Protein AF-A0A3A8Q3D5-F1 (afdb_monomer_lite)

pLDDT: mean 90.11, std 8.43, range [55.47, 97.69]

Secondary structure (DSSP, 8-state):
--HHHHHHHHH---SSB-TTT--B--------SHHHHHHHHHHTT---SPPPPPPPPPPPP-TT-

Structure (mmCIF, N/CA/C/O backbone):
data_AF-A0A3A8Q3D5-F1
#
_entry.id   AF-A0A3A8Q3D5-F1
#
loop_
_atom_site.group_PDB
_atom_site.id
_atom_site.type_symbol
_atom_site.label_atom_id
_atom_site.label_alt_id
_atom_site.label_comp_id
_atom_site.label_asym_id
_atom_site.label_entity_id
_atom_site.label_seq_id
_atom_site.pdbx_PDB_ins_code
_atom_site.Cartn_x
_atom_site.Cartn_y
_atom_site.Cartn_z
_atom_site.occupancy
_atom_site.B_iso_or_equiv
_atom_site.auth_seq_id
_atom_site.auth_comp_id
_atom_site.auth_asym_id
_atom_site.auth_atom_id
_atom_site.pdbx_PDB_model_num
ATOM 1 N N . MET A 1 1 ? 2.231 11.598 -14.374 1.00 59.06 1 MET A N 1
ATOM 2 C CA . MET A 1 1 ? 2.472 10.141 -14.269 1.00 59.06 1 MET A CA 1
ATOM 3 C C . MET A 1 1 ? 1.747 9.646 -13.034 1.00 59.06 1 MET A C 1
ATOM 5 O O . MET A 1 1 ? 1.884 10.288 -12.003 1.00 59.06 1 MET A O 1
ATOM 9 N N . ASP A 1 2 ? 0.970 8.572 -13.141 1.00 87.25 2 ASP A N 1
ATOM 10 C CA . ASP A 1 2 ? 0.342 7.928 -11.980 1.00 87.25 2 ASP A CA 1
ATOM 11 C C . ASP A 1 2 ? 1.386 7.104 -11.184 1.00 87.25 2 ASP A C 1
ATOM 13 O O . ASP A 1 2 ? 2.409 6.680 -11.740 1.00 87.25 2 ASP A O 1
ATOM 17 N N . TRP A 1 3 ? 1.161 6.915 -9.878 1.00 88.56 3 TRP A N 1
ATOM 18 C CA . TRP A 1 3 ? 2.095 6.204 -8.998 1.00 88.56 3 TRP A CA 1
ATOM 19 C C . TRP A 1 3 ? 2.224 4.720 -9.369 1.00 88.56 3 TRP A C 1
ATOM 21 O O . TRP A 1 3 ? 3.314 4.157 -9.263 1.00 88.56 3 TRP A O 1
ATOM 31 N N . ALA A 1 4 ? 1.148 4.079 -9.833 1.00 88.31 4 ALA A N 1
ATOM 32 C CA . ALA A 1 4 ? 1.171 2.676 -10.231 1.00 88.31 4 ALA A CA 1
ATOM 33 C C . ALA A 1 4 ? 2.042 2.482 -11.480 1.00 88.31 4 ALA A C 1
ATOM 35 O O . ALA A 1 4 ? 2.852 1.557 -11.550 1.00 88.31 4 ALA A O 1
ATOM 36 N N . GLY A 1 5 ? 1.979 3.425 -12.423 1.00 90.69 5 GLY A N 1
ATOM 37 C CA . GLY A 1 5 ? 2.886 3.482 -13.561 1.00 90.69 5 GLY A CA 1
ATOM 38 C C . GLY A 1 5 ? 4.359 3.603 -13.154 1.00 90.69 5 GLY A C 1
ATOM 39 O O . GLY A 1 5 ? 5.215 3.031 -13.829 1.00 90.69 5 GLY A O 1
ATOM 40 N N . LEU A 1 6 ? 4.677 4.317 -12.066 1.00 92.94 6 LEU A N 1
ATOM 41 C CA . LEU A 1 6 ? 6.041 4.376 -11.517 1.00 92.94 6 LEU A CA 1
ATOM 42 C C . LEU A 1 6 ? 6.463 3.039 -10.900 1.00 92.94 6 LEU A C 1
ATOM 44 O O . LEU A 1 6 ? 7.570 2.57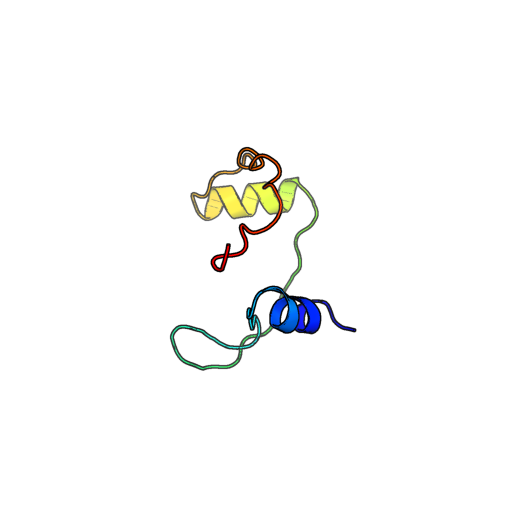8 -11.171 1.00 92.94 6 LEU A O 1
ATOM 48 N N . LEU A 1 7 ? 5.58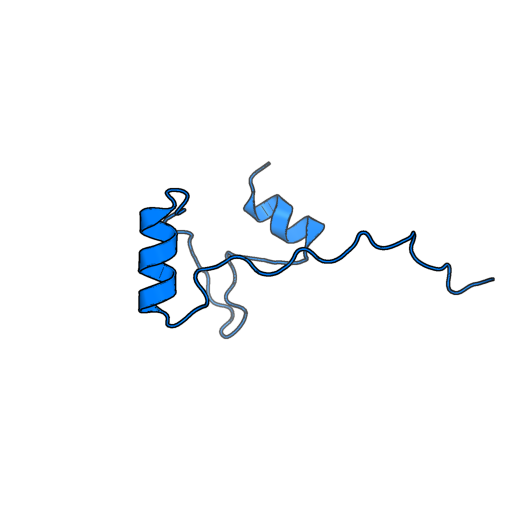1 2.391 -10.133 1.00 92.62 7 LEU A N 1
ATOM 49 C CA . LEU A 1 7 ? 5.853 1.075 -9.544 1.00 92.62 7 LEU A CA 1
ATOM 50 C C . LEU A 1 7 ? 6.173 0.028 -10.614 1.00 92.62 7 LEU A C 1
ATOM 52 O O . LEU A 1 7 ? 7.156 -0.706 -10.484 1.00 92.62 7 LEU A O 1
ATOM 56 N N . ARG A 1 8 ? 5.415 0.024 -11.717 1.00 91.50 8 ARG A N 1
ATOM 57 C CA . ARG A 1 8 ? 5.650 -0.910 -12.822 1.00 91.50 8 ARG A CA 1
ATOM 58 C C . ARG A 1 8 ? 6.996 -0.685 -13.503 1.00 91.50 8 ARG A C 1
ATOM 60 O O . ARG A 1 8 ? 7.651 -1.650 -13.870 1.00 91.50 8 ARG A O 1
ATOM 67 N N . ARG A 1 9 ? 7.431 0.568 -13.660 1.00 93.19 9 ARG A N 1
ATOM 68 C CA . ARG A 1 9 ? 8.710 0.876 -14.322 1.00 93.19 9 ARG A CA 1
ATOM 69 C C . ARG A 1 9 ? 9.921 0.644 -13.425 1.00 93.19 9 ARG A C 1
ATOM 71 O O . ARG A 1 9 ? 10.898 0.074 -13.889 1.00 93.19 9 ARG A O 1
ATOM 78 N N . SER A 1 10 ? 9.869 1.087 -12.170 1.00 94.62 10 SER A N 1
ATOM 79 C CA . SER A 1 10 ? 11.035 1.044 -11.276 1.00 94.62 10 SER A CA 1
ATOM 80 C C . SER A 1 10 ? 11.201 -0.295 -10.562 1.00 94.62 10 SER A C 1
ATOM 82 O O . SER A 1 10 ? 12.324 -0.680 -10.255 1.00 94.62 10 SER A O 1
ATOM 84 N N . PHE A 1 11 ? 10.097 -0.996 -10.283 1.00 90.00 11 PHE A N 1
ATOM 85 C CA . PHE A 1 11 ? 10.097 -2.229 -9.488 1.00 90.00 11 PHE A CA 1
ATOM 86 C C . PHE A 1 11 ? 9.534 -3.444 -10.235 1.00 90.00 11 PHE A C 1
ATOM 88 O O . PHE A 1 11 ? 9.379 -4.494 -9.621 1.00 90.00 11 PHE A O 1
ATOM 95 N N . ALA A 1 12 ? 9.190 -3.311 -11.524 1.00 91.00 12 ALA A N 1
ATOM 96 C CA . ALA A 1 12 ? 8.487 -4.348 -12.292 1.00 91.00 12 ALA A CA 1
ATOM 97 C C . ALA A 1 12 ? 7.191 -4.848 -11.608 1.00 91.00 12 ALA A C 1
ATOM 99 O O . ALA A 1 12 ? 6.758 -5.976 -11.827 1.00 91.00 12 ALA A O 1
ATOM 100 N N . LEU A 1 13 ? 6.564 -4.005 -10.776 1.00 90.19 13 LEU A N 1
ATOM 101 C CA . LEU A 1 13 ? 5.384 -4.358 -9.987 1.00 90.19 13 LEU A CA 1
ATOM 102 C C . LEU A 1 13 ? 4.109 -3.808 -10.635 1.00 90.19 13 LEU A C 1
ATOM 104 O O . LEU A 1 13 ? 3.909 -2.593 -10.668 1.00 90.19 13 LEU A O 1
ATOM 108 N N . ASP A 1 14 ? 3.221 -4.695 -11.093 1.00 91.25 14 ASP A N 1
ATOM 109 C CA . ASP A 1 14 ? 1.875 -4.324 -11.543 1.00 91.25 14 ASP A CA 1
ATOM 110 C C . ASP A 1 14 ? 0.836 -4.563 -10.438 1.00 91.25 14 ASP A C 1
ATOM 112 O O . ASP A 1 14 ? 0.479 -5.697 -10.121 1.00 91.25 14 ASP A O 1
ATOM 116 N N . VAL A 1 15 ? 0.343 -3.476 -9.842 1.00 91.50 15 VAL A N 1
ATOM 117 C CA . VAL A 1 15 ? -0.653 -3.525 -8.759 1.00 91.50 15 VAL A CA 1
ATOM 118 C C . VAL A 1 15 ? -2.083 -3.765 -9.256 1.00 91.50 15 VAL A C 1
ATOM 120 O O . VAL A 1 15 ? -2.947 -4.124 -8.454 1.00 91.50 15 VAL A O 1
ATOM 123 N N . PHE A 1 16 ? -2.346 -3.589 -10.557 1.00 93.12 16 PHE A N 1
ATOM 124 C CA . PHE A 1 16 ? -3.665 -3.802 -11.163 1.00 93.12 16 PHE A CA 1
ATOM 125 C C . PHE A 1 16 ? -3.836 -5.212 -11.743 1.00 93.12 16 PHE A C 1
ATOM 127 O O . PHE A 1 16 ? -4.955 -5.596 -12.080 1.00 93.12 1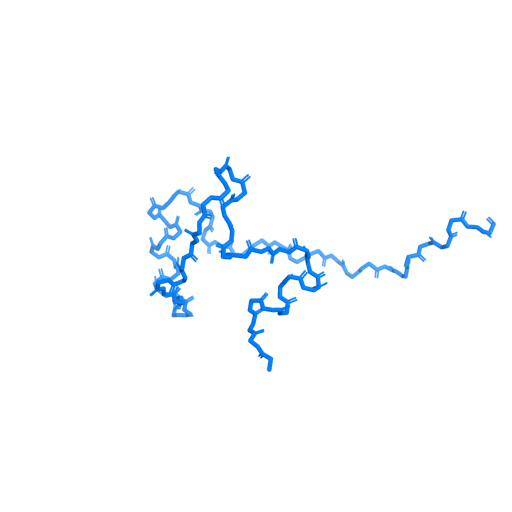6 PHE A O 1
ATOM 134 N N . GLY A 1 17 ? -2.762 -5.999 -11.823 1.00 93.81 17 GLY A N 1
ATOM 135 C CA . GLY A 1 17 ? -2.799 -7.419 -12.170 1.00 93.81 17 GLY A CA 1
ATOM 136 C C . GLY A 1 17 ? -2.717 -8.320 -10.936 1.00 93.81 17 GLY A C 1
ATOM 137 O O . GLY A 1 17 ? -1.973 -8.061 -9.987 1.00 93.81 17 GLY A O 1
ATOM 138 N N . CYS A 1 18 ? -3.470 -9.418 -10.923 1.00 93.06 18 CYS A N 1
ATOM 139 C CA . CYS A 1 18 ? -3.319 -10.448 -9.907 1.00 93.06 18 CYS A CA 1
ATOM 140 C C . CYS A 1 18 ? -2.177 -11.401 -10.261 1.00 93.06 18 CYS A C 1
ATOM 142 O O . CYS A 1 18 ? -2.325 -12.230 -11.149 1.00 93.06 18 CYS A O 1
ATOM 144 N N . GLY A 1 19 ? -1.080 -11.364 -9.501 1.00 88.81 19 GLY A N 1
ATOM 145 C CA . GLY A 1 19 ? 0.042 -12.296 -9.689 1.00 88.81 19 GLY A CA 1
ATOM 146 C C . GLY A 1 19 ? -0.273 -13.776 -9.420 1.00 88.81 19 GLY A C 1
ATOM 147 O O . GLY A 1 19 ? 0.553 -14.621 -9.729 1.00 88.81 19 GLY A O 1
ATOM 148 N N . SER A 1 20 ? -1.442 -14.103 -8.851 1.00 91.88 20 SER A N 1
ATOM 149 C CA . SER A 1 20 ? -1.856 -15.491 -8.586 1.00 91.88 20 SER A CA 1
ATOM 150 C C . SER A 1 20 ? -2.851 -16.035 -9.617 1.00 91.88 20 SER A C 1
ATOM 152 O O . SER A 1 20 ? -2.710 -17.181 -10.026 1.00 91.88 20 SER A O 1
ATOM 154 N N . CYS A 1 21 ? -3.838 -15.239 -10.048 1.00 95.75 21 CYS A N 1
ATOM 155 C CA . CYS A 1 21 ? -4.896 -15.699 -10.962 1.00 95.75 21 CYS A CA 1
ATOM 156 C C . CYS A 1 21 ? -4.974 -14.938 -12.295 1.00 95.75 21 CYS A C 1
ATOM 158 O O . CYS A 1 21 ? -5.819 -15.258 -13.122 1.00 95.75 21 CYS A O 1
ATOM 160 N N . GLY A 1 22 ? -4.161 -13.899 -12.507 1.00 92.62 22 GLY A N 1
ATOM 161 C CA . GLY A 1 22 ? -4.174 -13.078 -13.727 1.00 92.62 22 GLY A CA 1
ATOM 162 C C . GLY A 1 22 ? -5.336 -12.082 -13.846 1.00 92.62 22 GLY A C 1
ATOM 163 O O . GLY A 1 22 ? -5.343 -11.267 -14.763 1.00 92.62 22 GLY A O 1
ATOM 164 N N . GLY A 1 23 ? -6.301 -12.103 -12.922 1.00 96.06 23 GLY A N 1
ATOM 165 C CA . GLY A 1 23 ? -7.441 -11.181 -12.925 1.00 96.06 23 GLY A CA 1
ATOM 166 C C . GLY A 1 23 ? -7.070 -9.715 -12.663 1.00 96.06 23 GLY A C 1
ATOM 167 O O . GLY A 1 23 ? -6.009 -9.410 -12.114 1.00 96.06 23 GLY A O 1
ATOM 168 N N . SER A 1 24 ? -7.979 -8.802 -13.017 1.00 95.38 24 SER A N 1
ATOM 169 C CA . SER A 1 24 ? -7.809 -7.365 -12.772 1.00 95.38 24 SER A CA 1
ATOM 170 C C . SER A 1 24 ? -8.120 -6.995 -11.317 1.00 95.38 24 SER A C 1
ATOM 172 O O . SER A 1 24 ? -9.039 -7.533 -10.697 1.00 95.38 24 SER A O 1
ATOM 174 N N . ARG A 1 25 ? -7.347 -6.061 -10.768 1.00 94.25 25 ARG A N 1
ATOM 175 C CA . ARG A 1 25 ? -7.487 -5.498 -9.423 1.00 94.25 25 ARG A CA 1
ATOM 176 C C . ARG A 1 25 ? -7.698 -3.991 -9.514 1.00 94.25 25 ARG A C 1
ATOM 178 O O . ARG A 1 25 ? -7.273 -3.343 -10.466 1.00 94.25 25 ARG A O 1
ATOM 185 N N . ARG A 1 26 ? -8.294 -3.416 -8.471 1.00 92.44 26 ARG A N 1
ATOM 186 C CA . ARG A 1 26 ? -8.453 -1.967 -8.303 1.00 92.44 26 ARG A CA 1
ATOM 187 C C . ARG A 1 26 ? -8.007 -1.554 -6.907 1.00 92.44 26 ARG A C 1
ATOM 189 O O . ARG A 1 26 ? -8.265 -2.256 -5.934 1.00 92.44 26 ARG A O 1
ATOM 196 N N . VAL A 1 27 ? -7.379 -0.387 -6.809 1.00 89.38 27 VAL A N 1
ATOM 197 C CA . VAL A 1 27 ? -7.028 0.227 -5.524 1.00 89.38 27 VAL A CA 1
ATOM 198 C C . VAL A 1 27 ? -8.288 0.836 -4.911 1.00 89.38 27 VAL A C 1
ATOM 200 O O . VAL A 1 27 ? -8.925 1.692 -5.524 1.00 89.38 27 VAL A O 1
ATOM 203 N N . VAL A 1 28 ? -8.657 0.364 -3.719 1.00 92.56 28 VAL A N 1
ATOM 204 C CA . VAL A 1 28 ? -9.883 0.780 -3.013 1.00 92.56 28 VAL A CA 1
ATOM 205 C C . VAL A 1 28 ? -9.639 1.896 -1.998 1.00 92.56 28 VAL A C 1
ATOM 207 O O . VAL A 1 28 ? -10.519 2.720 -1.781 1.00 92.56 28 VAL A O 1
ATOM 210 N N . ALA A 1 29 ? -8.447 1.948 -1.401 1.00 90.69 29 ALA A N 1
ATOM 211 C CA . ALA A 1 29 ? -8.065 2.960 -0.424 1.00 90.69 29 ALA A CA 1
ATOM 212 C C . ALA A 1 29 ? -6.537 3.084 -0.331 1.00 90.69 29 ALA A C 1
ATOM 214 O O . ALA A 1 29 ? -5.808 2.134 -0.621 1.00 90.69 29 ALA A O 1
ATOM 215 N N . SER A 1 30 ? -6.064 4.248 0.117 1.00 89.31 30 SER A N 1
ATOM 216 C CA . SER A 1 30 ? -4.683 4.471 0.553 1.00 89.31 30 SER A CA 1
ATOM 217 C C . SER A 1 30 ? -4.710 4.926 2.009 1.00 89.31 30 SER A C 1
ATOM 219 O O . SER A 1 30 ? -5.371 5.910 2.339 1.00 89.31 30 SER A O 1
ATOM 221 N N . LEU A 1 31 ? -4.036 4.185 2.888 1.00 92.12 31 LEU A N 1
ATOM 222 C CA . LEU A 1 31 ? -3.969 4.476 4.319 1.00 92.12 31 LEU A CA 1
ATOM 223 C C . LEU A 1 31 ? -2.641 5.162 4.631 1.00 92.12 31 LEU A C 1
ATOM 225 O O . LEU A 1 31 ? -1.582 4.550 4.521 1.00 92.12 31 LEU A O 1
ATOM 229 N N . THR A 1 32 ? -2.705 6.428 5.037 1.00 91.69 32 THR A N 1
ATOM 230 C CA . THR A 1 32 ? -1.525 7.225 5.417 1.00 91.69 32 THR A CA 1
ATOM 231 C C . THR A 1 32 ? -1.538 7.636 6.888 1.00 91.69 32 THR A C 1
ATOM 233 O O . THR A 1 32 ? -0.486 7.919 7.457 1.00 91.69 32 THR A O 1
ATOM 236 N N . ALA A 1 33 ? -2.713 7.637 7.529 1.00 95.81 33 ALA A N 1
ATOM 237 C CA . ALA A 1 33 ? -2.849 7.948 8.945 1.00 95.81 33 ALA A CA 1
ATOM 238 C C . ALA A 1 33 ? -2.224 6.829 9.807 1.00 95.81 33 ALA A C 1
ATOM 240 O O . ALA A 1 33 ? -2.653 5.675 9.691 1.00 95.81 33 ALA A O 1
ATOM 241 N N . PRO A 1 34 ? -1.279 7.139 10.718 1.00 93.62 34 PRO A N 1
ATOM 242 C CA . PRO A 1 34 ? -0.553 6.125 11.488 1.00 93.62 34 PRO A CA 1
ATOM 243 C C . PRO A 1 34 ? -1.459 5.172 12.274 1.00 93.62 34 PRO A C 1
ATOM 245 O O . PRO A 1 34 ? -1.206 3.971 12.320 1.00 93.62 34 PRO A O 1
ATOM 248 N N . GLY A 1 35 ? -2.546 5.693 12.853 1.00 96.06 35 GLY A N 1
ATOM 249 C CA . GLY A 1 35 ? -3.507 4.885 13.605 1.00 96.06 35 GLY A CA 1
ATOM 250 C C . GLY A 1 35 ? -4.199 3.826 12.743 1.00 96.06 35 GLY A C 1
ATOM 251 O O . GLY A 1 35 ? -4.290 2.675 13.160 1.00 96.06 35 GLY A O 1
ATOM 252 N N . GLY A 1 36 ? -4.623 4.193 11.528 1.00 95.75 36 GLY A N 1
ATOM 253 C CA . GLY A 1 36 ? -5.284 3.272 10.599 1.00 95.75 36 GLY A CA 1
ATOM 254 C C . GLY A 1 36 ? -4.332 2.219 10.038 1.00 95.75 36 GLY A C 1
ATOM 255 O O . GLY A 1 36 ? -4.694 1.049 9.946 1.00 95.75 36 GLY A O 1
ATOM 256 N N . VAL A 1 37 ? -3.092 2.614 9.729 1.00 95.56 37 VAL A N 1
ATOM 257 C CA . VAL A 1 37 ? -2.045 1.673 9.305 1.00 95.56 37 VAL A CA 1
ATOM 258 C C . VAL A 1 37 ? -1.766 0.655 10.411 1.00 95.56 37 VAL A C 1
ATOM 260 O O . VAL A 1 37 ? -1.771 -0.543 10.143 1.00 95.56 37 VAL A O 1
ATOM 263 N N . ARG A 1 38 ? -1.587 1.111 11.659 1.00 96.25 38 ARG A N 1
ATOM 264 C CA . ARG A 1 38 ? -1.343 0.219 12.802 1.00 96.25 38 ARG A CA 1
ATOM 265 C C . ARG A 1 38 ? -2.496 -0.762 13.013 1.00 96.25 38 ARG A C 1
ATOM 267 O O . ARG A 1 38 ? -2.239 -1.958 13.063 1.00 96.25 38 ARG A O 1
ATOM 274 N N . ALA A 1 39 ? -3.736 -0.273 13.063 1.00 96.81 39 ALA A N 1
ATOM 275 C CA . ALA A 1 39 ? -4.909 -1.121 13.282 1.00 96.81 39 ALA A CA 1
ATOM 276 C C . ALA A 1 39 ? -5.057 -2.210 12.202 1.00 96.81 39 ALA A C 1
ATOM 278 O O . ALA A 1 39 ? -5.368 -3.358 12.514 1.00 96.81 39 ALA A O 1
ATOM 279 N N . LEU A 1 40 ? -4.789 -1.874 10.932 1.00 95.88 40 LEU A N 1
ATOM 280 C CA . LEU A 1 40 ? -4.798 -2.851 9.841 1.00 95.88 40 LEU A CA 1
ATOM 281 C C . LEU A 1 40 ? -3.702 -3.911 10.016 1.00 95.88 40 LEU A C 1
ATOM 283 O O . LEU A 1 40 ? -3.973 -5.098 9.857 1.00 95.88 40 LEU A O 1
ATOM 287 N N . LEU A 1 41 ? -2.472 -3.495 10.326 1.00 96.56 41 LEU A N 1
ATOM 288 C CA . LEU A 1 41 ? -1.354 -4.423 10.511 1.00 96.56 41 LEU A CA 1
ATOM 289 C C . LEU A 1 41 ? -1.597 -5.372 11.693 1.00 96.56 41 LEU A C 1
ATOM 291 O O . LEU A 1 41 ? -1.360 -6.568 11.552 1.00 96.56 41 LEU A O 1
ATOM 295 N N . GLU A 1 42 ? -2.138 -4.870 12.808 1.00 97.44 42 GLU A N 1
ATOM 296 C CA . GLU A 1 42 ? -2.528 -5.684 13.970 1.00 97.44 42 GLU A CA 1
ATOM 297 C C . GLU 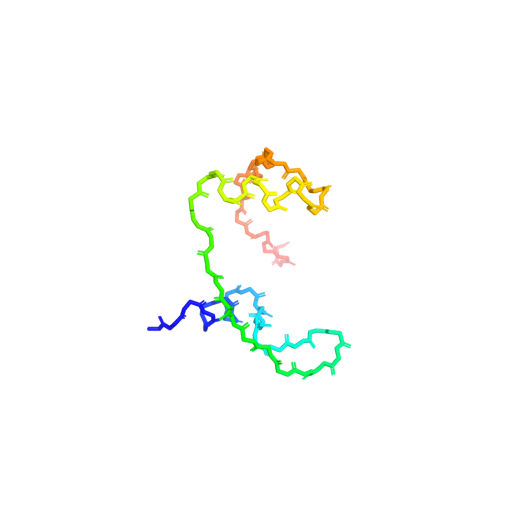A 1 42 ? -3.589 -6.721 13.596 1.00 97.44 42 GLU A C 1
ATOM 299 O O . GLU A 1 42 ? -3.437 -7.898 13.917 1.00 97.44 42 GLU A O 1
ATOM 304 N N . HIS A 1 43 ? -4.624 -6.310 12.858 1.00 97.69 43 HIS A N 1
ATOM 305 C CA . HIS A 1 43 ? -5.678 -7.215 12.399 1.00 97.69 43 HIS A CA 1
ATOM 306 C C . HIS A 1 43 ? -5.148 -8.338 11.493 1.00 97.69 43 HIS A C 1
ATOM 308 O O . HIS A 1 43 ? -5.622 -9.469 11.566 1.00 97.69 43 HIS A O 1
ATOM 314 N N . LEU A 1 44 ? -4.148 -8.039 10.658 1.00 97.38 44 LEU A N 1
ATOM 315 C CA . LEU A 1 44 ? -3.503 -9.012 9.773 1.00 97.38 44 LEU A CA 1
ATOM 316 C C . LEU A 1 44 ? -2.429 -9.864 10.476 1.00 97.38 44 LEU A C 1
ATOM 318 O O . LEU A 1 44 ? -1.862 -10.752 9.841 1.00 97.38 44 LEU A O 1
ATOM 322 N N . GLY A 1 45 ? -2.112 -9.593 11.748 1.00 97.56 45 GLY A N 1
ATOM 323 C CA . GLY A 1 45 ? -1.024 -10.261 12.468 1.00 97.56 45 GLY A CA 1
ATOM 324 C C . GLY A 1 45 ? 0.376 -9.903 11.949 1.00 97.56 45 GLY A C 1
ATOM 325 O O . GLY A 1 45 ? 1.305 -10.700 12.078 1.00 97.56 45 GLY A O 1
ATOM 326 N N . LEU A 1 46 ? 0.537 -8.728 11.333 1.00 96.31 46 LEU A N 1
ATOM 327 C CA . LEU A 1 46 ? 1.804 -8.249 10.778 1.00 96.31 46 LEU A CA 1
ATOM 328 C C . LEU A 1 46 ? 2.559 -7.340 11.767 1.00 96.31 46 LEU A C 1
ATOM 330 O O . LEU A 1 46 ? 1.936 -6.682 12.603 1.00 96.31 46 LEU A O 1
ATOM 334 N N . PRO A 1 47 ? 3.900 -7.234 11.659 1.00 95.38 47 PRO A N 1
ATOM 335 C CA . PRO A 1 47 ? 4.673 -6.299 12.472 1.00 95.38 47 PRO A CA 1
ATOM 336 C C . PRO A 1 47 ? 4.207 -4.848 12.282 1.00 95.38 47 PRO A C 1
ATOM 338 O O . PRO A 1 47 ? 4.160 -4.342 11.162 1.00 95.38 47 PRO A O 1
ATOM 341 N N . THR A 1 48 ? 3.900 -4.164 13.385 1.00 95.06 48 THR A N 1
ATOM 342 C CA . THR A 1 48 ? 3.450 -2.758 13.393 1.00 95.06 48 THR A CA 1
ATOM 343 C C . THR A 1 48 ? 4.599 -1.757 13.455 1.00 95.06 48 THR A C 1
ATOM 345 O O . THR A 1 48 ? 4.439 -0.594 13.083 1.00 95.06 48 THR A O 1
ATOM 348 N N . LEU A 1 49 ? 5.766 -2.202 13.923 1.00 90.88 49 LEU A N 1
ATOM 349 C CA . LEU A 1 49 ? 6.987 -1.410 13.944 1.00 90.88 49 LEU A CA 1
ATOM 350 C C . LEU A 1 49 ? 7.709 -1.530 12.597 1.00 90.88 49 LEU A C 1
ATOM 352 O O . LEU A 1 49 ? 7.835 -2.635 12.063 1.00 90.88 49 LEU A O 1
ATOM 356 N N . PRO A 1 50 ? 8.221 -0.416 12.046 1.00 86.94 50 PRO A N 1
ATOM 357 C CA . PRO A 1 50 ? 8.982 -0.459 10.809 1.00 86.94 50 PRO A CA 1
ATOM 358 C C . PRO A 1 50 ? 10.254 -1.296 10.986 1.00 86.94 50 PRO A C 1
ATOM 360 O O . PRO A 1 50 ? 10.933 -1.222 12.011 1.00 86.94 50 PRO A O 1
ATOM 363 N N . GLY A 1 51 ? 10.605 -2.060 9.951 1.00 87.56 51 GLY A N 1
ATOM 364 C CA . GLY A 1 51 ? 11.872 -2.783 9.904 1.00 87.56 51 GLY A CA 1
ATOM 365 C C . GLY A 1 51 ? 13.081 -1.840 9.890 1.00 87.56 51 GLY A C 1
ATOM 366 O O . GLY A 1 51 ? 12.992 -0.670 9.501 1.00 87.56 51 GLY A O 1
ATOM 367 N N . ARG A 1 52 ? 14.250 -2.356 10.282 1.00 92.19 52 ARG A N 1
ATOM 368 C CA . ARG A 1 52 ? 15.509 -1.604 10.206 1.00 92.19 52 ARG A CA 1
ATOM 369 C C . ARG A 1 52 ? 15.818 -1.279 8.743 1.00 92.19 52 ARG A C 1
ATOM 371 O O . ARG A 1 52 ? 15.864 -2.178 7.907 1.00 92.19 52 ARG A O 1
ATOM 378 N N . ARG A 1 53 ? 16.089 -0.005 8.432 1.00 90.31 53 ARG A N 1
ATOM 379 C CA . ARG A 1 53 ? 16.581 0.371 7.097 1.00 90.31 53 ARG A CA 1
ATOM 380 C C . ARG A 1 53 ? 17.886 -0.369 6.803 1.00 90.31 53 ARG A C 1
ATOM 382 O O . ARG A 1 53 ? 18.799 -0.391 7.636 1.00 90.31 53 ARG A O 1
ATOM 389 N N . ALA A 1 54 ? 17.961 -0.963 5.615 1.00 90.44 54 ALA A N 1
ATOM 390 C CA . ALA A 1 54 ? 19.200 -1.534 5.113 1.00 90.44 54 ALA A CA 1
ATOM 391 C C . ALA A 1 54 ? 20.260 -0.423 4.974 1.00 90.44 54 ALA A C 1
ATOM 393 O O . ALA A 1 54 ? 19.906 0.711 4.630 1.00 90.44 54 ALA A O 1
ATOM 394 N N . PRO A 1 55 ? 21.543 -0.711 5.255 1.00 91.88 55 PRO A N 1
ATOM 395 C CA . PRO A 1 55 ? 22.616 0.241 4.997 1.00 91.88 55 PRO A CA 1
ATOM 396 C C . PRO A 1 55 ? 22.681 0.585 3.503 1.00 91.88 55 PRO A C 1
ATOM 398 O O . PRO A 1 55 ? 22.272 -0.208 2.650 1.00 91.88 55 PRO A O 1
ATOM 401 N N . ALA A 1 56 ? 23.199 1.774 3.186 1.00 91.75 56 ALA A N 1
ATOM 402 C CA . ALA A 1 56 ? 23.426 2.169 1.802 1.00 91.75 56 ALA A CA 1
ATOM 403 C C . ALA A 1 56 ? 24.341 1.139 1.121 1.00 91.75 56 ALA A C 1
ATOM 405 O O . ALA A 1 56 ? 25.388 0.775 1.657 1.00 91.75 56 ALA A O 1
ATOM 406 N N . ARG A 1 57 ? 23.929 0.649 -0.051 1.00 88.06 57 ARG A N 1
ATOM 407 C CA . ARG A 1 57 ? 24.773 -0.227 -0.866 1.00 88.06 57 ARG A CA 1
ATOM 408 C C . ARG A 1 57 ? 25.769 0.636 -1.635 1.00 88.06 57 ARG A C 1
ATOM 410 O O . ARG A 1 57 ? 25.390 1.690 -2.144 1.00 88.06 57 ARG A O 1
ATOM 417 N N . GLY A 1 58 ? 27.018 0.175 -1.717 1.00 88.06 58 GLY A N 1
ATOM 418 C CA . GLY A 1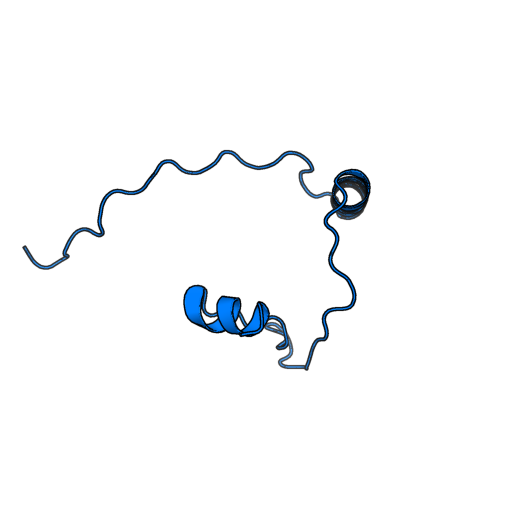 58 ? 27.996 0.722 -2.657 1.00 88.06 58 GLY A CA 1
ATOM 419 C C . GLY A 1 58 ? 27.531 0.549 -4.111 1.00 88.06 58 GLY A C 1
ATOM 420 O O . GLY A 1 58 ? 26.538 -0.146 -4.358 1.00 88.06 58 GLY A O 1
ATOM 421 N N . PRO A 1 59 ? 28.218 1.178 -5.079 1.00 87.19 59 PRO A N 1
ATOM 422 C CA . PRO A 1 59 ? 27.891 1.021 -6.493 1.00 87.19 59 PRO A CA 1
ATOM 423 C C . PRO A 1 59 ? 27.881 -0.466 -6.895 1.00 87.19 59 PRO A C 1
ATOM 425 O O . PRO A 1 59 ? 28.604 -1.265 -6.290 1.00 87.19 59 PRO A O 1
ATOM 428 N N . PRO A 1 60 ? 27.060 -0.864 -7.888 1.00 84.62 60 PRO A N 1
ATOM 429 C CA . PRO A 1 60 ? 27.092 -2.227 -8.402 1.00 84.62 60 PRO A CA 1
ATOM 430 C C . PRO A 1 60 ? 28.517 -2.553 -8.852 1.00 84.62 60 PRO A C 1
ATOM 432 O O . PRO A 1 60 ? 29.121 -1.795 -9.609 1.00 84.62 60 PRO A O 1
ATO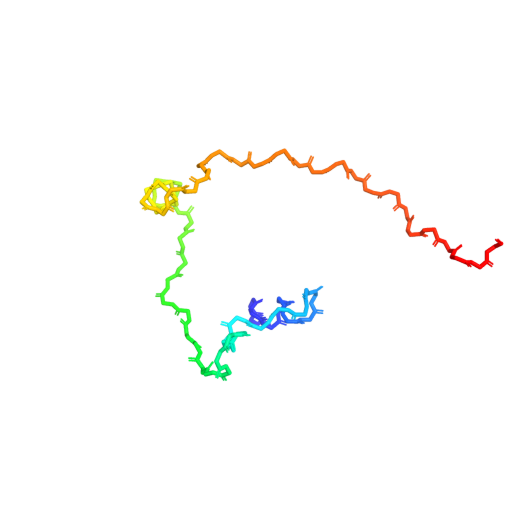M 435 N N . GLN A 1 61 ? 29.053 -3.665 -8.353 1.00 80.75 61 GLN A N 1
ATOM 436 C CA . GLN A 1 61 ? 30.356 -4.164 -8.772 1.00 80.75 61 GLN A CA 1
ATOM 437 C C . GLN A 1 61 ? 30.231 -4.502 -10.257 1.00 80.75 61 GLN A C 1
ATOM 439 O O . GLN A 1 61 ? 29.361 -5.287 -10.644 1.00 80.75 61 GLN A O 1
ATOM 444 N N . ASN A 1 62 ? 31.035 -3.867 -11.104 1.00 75.81 62 ASN A N 1
ATOM 445 C CA . ASN A 1 62 ? 31.123 -4.258 -12.498 1.00 75.81 62 ASN A CA 1
ATOM 446 C C . ASN A 1 62 ? 31.669 -5.689 -12.541 1.00 75.81 62 ASN A C 1
ATOM 448 O O . ASN A 1 62 ? 32.810 -5.939 -12.178 1.00 75.81 62 ASN A O 1
ATOM 452 N N . ALA A 1 63 ? 30.855 -6.642 -12.991 1.00 66.81 63 ALA A N 1
ATOM 453 C CA . ALA A 1 63 ? 31.236 -8.053 -13.098 1.00 66.81 63 ALA A CA 1
ATOM 454 C C . ALA A 1 63 ? 32.284 -8.331 -14.204 1.00 66.81 63 ALA A C 1
ATOM 456 O O . ALA A 1 63 ? 32.393 -9.458 -14.672 1.00 66.81 63 ALA A O 1
ATOM 457 N N . TRP A 1 64 ? 32.998 -7.300 -14.669 1.00 63.66 64 TRP A N 1
ATOM 458 C CA . TRP A 1 64 ? 33.856 -7.327 -15.856 1.00 63.66 64 TRP A CA 1
ATOM 459 C C . TRP A 1 64 ? 35.179 -6.566 -15.658 1.00 63.66 64 TRP A C 1
ATOM 461 O O . TRP A 1 64 ? 35.709 -5.990 -16.602 1.00 63.66 64 TRP A O 1
ATOM 471 N N . CYS A 1 65 ? 35.707 -6.503 -14.439 1.00 55.47 65 CYS A N 1
ATOM 472 C CA . CYS A 1 65 ? 37.121 -6.172 -14.254 1.00 55.47 65 CYS A CA 1
ATOM 473 C C . CYS A 1 65 ? 37.906 -7.449 -13.983 1.00 55.47 65 CYS A C 1
ATOM 475 O O . CYS A 1 65 ? 37.498 -8.184 -13.057 1.00 55.47 65 CYS A O 1
#

Organism: NCBI:txid2316731

Sequence (65 aa):
MDWAGLLRRSFALDVFGCGSCGGSRRVVASLTAPGGVRALLEHLGLPTLPGRRAPARGPPQNAWC

Radius of gyration: 17.09 Å; chains: 1; bounding box: 47×26×30 Å

Foldseek 3Di:
DDVQVVCCVPVVDRPQADPPPRHGDDDPDDDDDLVVQQVVCVVVVHDSDDDDDDPDDDDPDDPPD